Protein AF-A0A4P7XJX7-F1 (afdb_monomer_lite)

Radius of gyration: 13.04 Å; chains: 1; bounding box: 39×28×29 Å

Organism: NCBI:txid2259620

Structure (mmCIF, N/CA/C/O backbone):
data_AF-A0A4P7XJX7-F1
#
_entry.id   AF-A0A4P7XJX7-F1
#
loop_
_atom_site.group_PDB
_atom_site.id
_atom_site.type_symbol
_atom_site.label_atom_id
_atom_site.label_alt_id
_atom_site.label_comp_id
_atom_site.label_asym_id
_atom_site.label_entity_id
_atom_site.label_seq_id
_atom_site.pdbx_PDB_ins_code
_atom_site.Cartn_x
_atom_site.Cartn_y
_atom_site.Cartn_z
_atom_site.occupancy
_atom_site.B_iso_or_equiv
_atom_site.auth_seq_id
_atom_site.auth_comp_id
_atom_site.auth_asym_id
_atom_site.auth_atom_id
_atom_site.pdbx_PDB_model_num
ATOM 1 N N . MET A 1 1 ? -26.031 -1.099 -15.094 1.00 37.91 1 MET A N 1
ATOM 2 C CA . MET A 1 1 ? -24.690 -1.275 -15.690 1.00 37.91 1 MET A CA 1
ATOM 3 C C . MET A 1 1 ? -23.830 -1.952 -14.640 1.00 37.91 1 MET A C 1
ATOM 5 O O . MET A 1 1 ? -23.549 -1.332 -13.629 1.00 37.91 1 MET A O 1
ATOM 9 N N . SER A 1 2 ? -23.551 -3.247 -14.799 1.00 36.66 2 SER A N 1
ATOM 10 C CA . SER A 1 2 ? -22.814 -4.038 -13.807 1.00 36.66 2 SER A CA 1
ATOM 11 C C . SER A 1 2 ? -21.346 -3.630 -13.775 1.00 36.66 2 SER A C 1
ATOM 13 O O . SER A 1 2 ? -20.604 -3.923 -14.714 1.00 36.66 2 SER A O 1
ATOM 15 N N . THR A 1 3 ? -20.916 -2.996 -12.689 1.00 40.91 3 THR A N 1
ATOM 16 C CA . THR A 1 3 ? -19.500 -2.818 -12.372 1.00 40.91 3 THR A CA 1
ATOM 17 C C . THR A 1 3 ? -18.949 -4.195 -12.032 1.00 40.91 3 THR A C 1
ATOM 19 O O . THR A 1 3 ? -19.155 -4.737 -10.950 1.00 40.91 3 THR A O 1
ATOM 22 N N . LYS A 1 4 ? -18.327 -4.832 -13.020 1.00 41.16 4 LYS A N 1
ATOM 23 C CA . LYS A 1 4 ? -17.624 -6.095 -12.842 1.00 41.16 4 LYS A CA 1
ATOM 24 C C . LYS A 1 4 ? -16.422 -5.775 -11.955 1.00 41.16 4 LYS A C 1
ATOM 26 O O . LYS A 1 4 ? -15.416 -5.281 -12.457 1.00 41.16 4 LYS A O 1
ATOM 31 N N . LEU A 1 5 ? -16.551 -5.992 -10.643 1.00 44.38 5 LEU A N 1
ATOM 32 C CA . LEU A 1 5 ? -15.413 -6.046 -9.732 1.00 44.38 5 LEU A CA 1
ATOM 33 C C . LEU A 1 5 ? -14.488 -7.114 -10.320 1.00 44.38 5 LEU A C 1
ATOM 35 O O . LEU A 1 5 ? -14.790 -8.308 -10.277 1.00 44.38 5 LEU A O 1
ATOM 39 N N . ALA A 1 6 ? -13.440 -6.679 -11.014 1.00 48.06 6 ALA A N 1
ATOM 40 C CA . ALA A 1 6 ? -12.475 -7.579 -11.605 1.00 48.06 6 ALA A CA 1
ATOM 41 C C . ALA A 1 6 ? -11.755 -8.260 -10.440 1.00 48.06 6 ALA A C 1
ATOM 43 O O . ALA A 1 6 ? -10.820 -7.714 -9.862 1.00 48.06 6 ALA A O 1
ATOM 44 N N . LEU A 1 7 ? -12.242 -9.445 -10.071 1.00 49.31 7 LEU A N 1
ATOM 45 C CA . LEU A 1 7 ? -11.478 -10.456 -9.360 1.00 49.31 7 LEU A CA 1
ATOM 46 C C . LEU A 1 7 ? -10.241 -10.723 -10.218 1.00 49.31 7 LEU A C 1
ATOM 48 O O . LEU A 1 7 ? -10.283 -11.496 -11.175 1.00 49.31 7 LEU A O 1
ATOM 52 N N . LEU A 1 8 ? -9.176 -9.974 -9.938 1.00 52.72 8 LEU A N 1
ATOM 53 C CA . LEU A 1 8 ? -7.893 -10.127 -10.599 1.00 52.72 8 LEU A CA 1
ATOM 54 C C . LEU A 1 8 ? -7.438 -11.577 -10.383 1.00 52.72 8 LEU A C 1
ATOM 56 O O . LEU A 1 8 ? -7.472 -12.049 -9.241 1.00 52.72 8 LEU A O 1
ATOM 60 N N . PRO A 1 9 ? -7.055 -12.303 -11.448 1.00 42.97 9 PRO A N 1
ATOM 61 C CA . PRO A 1 9 ? -6.569 -13.664 -11.308 1.00 42.97 9 PRO A CA 1
ATOM 62 C C . PRO A 1 9 ? -5.353 -13.657 -10.381 1.00 42.97 9 PRO A C 1
ATOM 64 O O . PRO A 1 9 ? -4.451 -12.835 -10.535 1.00 42.97 9 PRO A O 1
ATOM 67 N N . TYR A 1 10 ? -5.352 -14.560 -9.399 1.00 46.94 10 TYR A N 1
ATOM 68 C CA . TYR A 1 10 ? -4.231 -14.766 -8.489 1.00 46.94 10 TYR A CA 1
ATOM 69 C C . TYR A 1 10 ? -3.002 -15.210 -9.299 1.00 46.94 10 TYR A C 1
ATOM 71 O O . TYR A 1 10 ? -2.845 -16.387 -9.621 1.00 46.94 10 TYR A O 1
ATOM 79 N N . ALA A 1 11 ? -2.151 -14.256 -9.678 1.00 51.56 11 ALA A N 1
ATOM 80 C CA . ALA A 1 11 ? -0.789 -14.528 -10.106 1.00 51.56 11 ALA A CA 1
ATOM 81 C C . ALA A 1 11 ? 0.036 -14.845 -8.853 1.00 51.56 11 ALA A C 1
ATOM 83 O O . ALA A 1 11 ? -0.146 -14.211 -7.813 1.00 51.56 11 ALA A O 1
ATOM 84 N N . ALA A 1 12 ? 0.920 -15.845 -8.924 1.00 51.31 12 ALA A N 1
ATOM 85 C CA . ALA A 1 12 ? 1.825 -16.139 -7.817 1.00 51.31 12 ALA A CA 1
ATOM 86 C C . ALA A 1 12 ? 2.584 -14.851 -7.435 1.00 51.31 12 ALA A C 1
ATOM 88 O O . ALA A 1 12 ? 3.111 -14.195 -8.338 1.00 51.31 12 ALA A O 1
ATOM 89 N N . PRO A 1 13 ? 2.637 -14.474 -6.141 1.00 58.19 13 PRO A N 1
ATOM 90 C CA . PRO A 1 13 ? 3.168 -13.179 -5.739 1.00 58.19 13 PRO A CA 1
ATOM 91 C C . PRO A 1 13 ? 4.615 -13.057 -6.202 1.00 58.19 13 PRO A C 1
ATOM 93 O O . PRO A 1 13 ? 5.430 -13.967 -5.984 1.00 58.19 13 PRO A O 1
ATOM 96 N N . ALA A 1 14 ? 4.943 -11.932 -6.835 1.00 64.81 14 ALA A N 1
ATOM 97 C CA . ALA A 1 14 ? 6.314 -11.658 -7.218 1.00 64.81 14 ALA A CA 1
ATOM 98 C C . ALA A 1 14 ? 7.167 -11.676 -5.943 1.00 64.81 14 ALA A C 1
ATOM 100 O O . ALA A 1 14 ? 6.841 -11.045 -4.932 1.00 64.81 14 ALA A O 1
ATOM 101 N N . ARG A 1 15 ? 8.268 -12.437 -5.946 1.00 77.94 15 ARG A N 1
ATOM 102 C CA . ARG A 1 15 ? 9.203 -12.428 -4.816 1.00 77.94 15 ARG A CA 1
ATOM 103 C C . ARG A 1 15 ? 9.980 -11.116 -4.837 1.00 77.94 15 ARG A C 1
ATOM 105 O O . ARG A 1 15 ? 11.094 -11.065 -5.342 1.00 77.94 15 ARG A O 1
ATOM 112 N N . TYR A 1 16 ? 9.387 -10.071 -4.268 1.00 84.50 16 TYR A N 1
ATOM 113 C CA . TYR A 1 16 ? 10.059 -8.796 -4.069 1.00 84.50 16 TYR A CA 1
ATOM 114 C C . TYR A 1 16 ? 11.297 -8.974 -3.190 1.00 84.50 16 TYR A C 1
ATOM 116 O O . TYR A 1 16 ? 11.242 -9.591 -2.117 1.00 84.50 16 TYR A O 1
ATOM 124 N N . SER A 1 17 ? 12.405 -8.389 -3.635 1.00 91.50 17 SER A N 1
ATOM 125 C CA . SER A 1 17 ? 13.604 -8.205 -2.826 1.00 91.50 17 SER A CA 1
ATOM 126 C C . SER A 1 17 ? 13.299 -7.362 -1.583 1.00 91.50 17 SER A C 1
ATOM 128 O O . SER A 1 17 ? 12.285 -6.662 -1.494 1.00 91.50 17 SER A O 1
ATOM 130 N N . ARG A 1 18 ? 14.205 -7.392 -0.601 1.00 92.19 18 ARG A N 1
ATOM 131 C CA . ARG A 1 18 ? 14.072 -6.582 0.619 1.00 92.19 18 ARG A CA 1
ATOM 132 C C . ARG A 1 18 ? 13.905 -5.092 0.303 1.00 92.19 18 ARG A C 1
ATOM 134 O O . ARG A 1 18 ? 13.068 -4.432 0.913 1.00 92.19 18 ARG A O 1
ATOM 141 N N . ASP A 1 19 ? 14.658 -4.584 -0.667 1.00 94.38 19 ASP A N 1
ATOM 142 C CA . ASP A 1 19 ? 14.615 -3.172 -1.047 1.00 94.38 19 ASP A CA 1
ATOM 143 C C . ASP A 1 19 ? 13.300 -2.799 -1.726 1.00 94.38 19 ASP A C 1
ATOM 145 O O . ASP A 1 19 ? 12.759 -1.720 -1.488 1.00 94.38 19 ASP A O 1
ATOM 149 N N . GLU A 1 20 ? 12.752 -3.691 -2.547 1.00 94.00 20 GLU A N 1
ATOM 150 C CA . GLU A 1 20 ? 11.445 -3.480 -3.164 1.00 94.00 20 GLU A CA 1
ATOM 151 C C . GLU A 1 20 ? 10.325 -3.483 -2.131 1.00 94.00 20 GLU A C 1
ATOM 153 O O . GLU A 1 20 ? 9.457 -2.617 -2.190 1.00 94.00 20 GLU A O 1
ATOM 158 N N . ARG A 1 21 ? 10.389 -4.367 -1.128 1.00 94.31 21 ARG A N 1
ATOM 159 C CA . ARG A 1 21 ? 9.443 -4.351 -0.003 1.00 94.31 21 ARG A CA 1
ATOM 160 C C . ARG A 1 21 ? 9.489 -3.033 0.760 1.00 94.31 21 ARG A C 1
ATOM 162 O O . ARG A 1 21 ? 8.446 -2.448 1.020 1.00 94.31 21 ARG A O 1
ATOM 169 N N . LEU A 1 22 ? 10.683 -2.501 1.033 1.00 95.75 22 LEU A N 1
ATOM 170 C CA . LEU A 1 22 ? 10.816 -1.179 1.655 1.00 95.75 22 LEU A CA 1
ATOM 171 C C . LEU A 1 22 ? 10.211 -0.068 0.786 1.00 95.75 22 LEU A C 1
ATOM 173 O O . LEU A 1 22 ? 9.645 0.890 1.313 1.00 95.75 22 LEU A O 1
ATOM 177 N N . ARG A 1 23 ? 10.319 -0.171 -0.543 1.00 96.44 23 ARG A N 1
ATOM 178 C CA . ARG A 1 23 ? 9.677 0.782 -1.457 1.00 96.44 23 ARG A CA 1
ATOM 179 C C . ARG A 1 23 ? 8.154 0.646 -1.451 1.00 96.44 23 ARG A C 1
ATOM 181 O O . ARG A 1 23 ? 7.487 1.675 -1.433 1.00 96.44 23 ARG A O 1
ATOM 188 N N . ILE A 1 24 ? 7.617 -0.571 -1.380 1.00 96.44 24 ILE A N 1
ATOM 189 C CA . ILE A 1 24 ? 6.178 -0.829 -1.209 1.00 96.44 24 ILE A CA 1
ATOM 190 C C . ILE A 1 24 ? 5.672 -0.209 0.098 1.00 96.44 24 ILE A C 1
ATOM 192 O O . ILE A 1 24 ? 4.735 0.584 0.055 1.00 96.44 24 ILE A O 1
ATOM 196 N N . THR A 1 25 ? 6.346 -0.452 1.226 1.00 96.75 25 THR A N 1
ATOM 197 C CA . THR A 1 25 ? 6.023 0.176 2.521 1.00 96.75 25 THR A CA 1
ATOM 198 C C . THR A 1 25 ? 6.009 1.701 2.431 1.00 96.75 25 THR A C 1
ATOM 200 O O . THR A 1 25 ? 5.112 2.361 2.952 1.00 96.75 25 THR A O 1
ATOM 203 N N . ARG A 1 26 ? 6.979 2.298 1.727 1.00 97.50 26 ARG A N 1
ATOM 204 C CA . ARG A 1 26 ? 7.029 3.756 1.527 1.00 97.50 26 ARG A CA 1
ATOM 205 C C . ARG A 1 26 ? 5.882 4.268 0.658 1.00 97.50 26 ARG A C 1
ATOM 207 O O . ARG A 1 26 ? 5.338 5.325 0.962 1.00 97.50 26 ARG A O 1
ATOM 214 N N . LEU A 1 27 ? 5.518 3.543 -0.401 1.00 98.12 27 LEU A N 1
ATOM 215 C CA . LEU A 1 27 ? 4.368 3.881 -1.242 1.00 98.12 27 LEU A CA 1
ATOM 216 C C . LEU A 1 27 ? 3.066 3.798 -0.442 1.00 98.12 27 LEU A C 1
ATOM 218 O O . LEU A 1 27 ? 2.306 4.761 -0.444 1.00 98.12 27 LEU A O 1
ATOM 222 N N . ALA A 1 28 ? 2.854 2.719 0.313 1.00 97.75 28 ALA A N 1
ATOM 223 C CA . ALA A 1 28 ? 1.706 2.574 1.203 1.00 97.75 28 ALA A CA 1
ATOM 224 C C . ALA A 1 28 ? 1.651 3.708 2.238 1.00 97.75 28 ALA A C 1
ATOM 226 O O . ALA A 1 28 ? 0.616 4.344 2.411 1.00 97.75 28 ALA A O 1
ATOM 227 N N . GLY A 1 29 ? 2.781 4.043 2.864 1.00 97.56 29 GLY A N 1
ATOM 228 C CA . GLY A 1 29 ? 2.873 5.179 3.781 1.00 97.56 29 GLY A CA 1
ATOM 229 C C . GLY A 1 29 ? 2.499 6.513 3.126 1.00 97.56 29 GLY A C 1
ATOM 230 O O . GLY A 1 29 ? 1.769 7.301 3.726 1.00 97.56 29 GLY A O 1
ATOM 231 N N . ALA A 1 30 ? 2.948 6.756 1.893 1.00 97.62 30 ALA A N 1
ATOM 232 C CA . ALA A 1 30 ? 2.611 7.967 1.149 1.00 97.62 30 ALA A CA 1
ATOM 233 C C . ALA A 1 30 ? 1.119 8.034 0.788 1.00 97.62 30 ALA A C 1
ATOM 235 O O . ALA A 1 30 ? 0.500 9.076 0.981 1.00 97.62 30 ALA A O 1
ATOM 236 N N . LEU A 1 31 ? 0.530 6.925 0.333 1.00 97.69 31 LEU A N 1
ATOM 237 C CA . LEU A 1 31 ? -0.903 6.834 0.035 1.00 97.69 31 LEU A CA 1
ATOM 238 C C . LEU A 1 31 ? -1.756 7.022 1.293 1.00 97.69 31 LEU A C 1
ATOM 240 O O . LEU A 1 31 ? -2.741 7.755 1.268 1.00 97.69 31 LEU A O 1
ATOM 244 N N . ARG A 1 32 ? -1.336 6.427 2.417 1.00 97.00 32 ARG A N 1
ATOM 245 C CA . ARG A 1 32 ? -1.992 6.602 3.718 1.00 97.00 32 ARG A CA 1
ATOM 246 C C . ARG A 1 32 ? -2.078 8.077 4.102 1.00 97.00 32 ARG A C 1
ATOM 248 O O . ARG A 1 32 ? -3.119 8.520 4.571 1.00 97.00 32 ARG A O 1
ATOM 255 N N . LEU A 1 33 ? -0.985 8.819 3.910 1.00 96.31 33 LEU A N 1
ATOM 256 C CA . LEU A 1 33 ? -0.937 10.256 4.180 1.00 96.31 33 LEU A CA 1
ATOM 257 C C . LEU A 1 33 ? -1.794 11.049 3.190 1.00 96.31 33 LEU A C 1
ATOM 259 O O . LEU A 1 33 ? -2.552 11.910 3.619 1.00 96.31 33 LEU A O 1
ATOM 263 N N . ALA A 1 34 ? -1.695 10.746 1.894 1.00 96.25 34 ALA A N 1
ATOM 264 C CA . ALA A 1 34 ? -2.430 11.451 0.847 1.00 96.25 34 ALA A CA 1
ATOM 265 C C . ALA A 1 34 ? -3.953 11.359 1.034 1.00 96.25 34 ALA A C 1
ATOM 267 O O . ALA A 1 34 ? -4.648 12.352 0.855 1.00 96.25 34 ALA A O 1
ATOM 268 N N . LEU A 1 35 ? -4.453 10.193 1.452 1.00 94.75 35 LEU A N 1
ATOM 269 C CA . LEU A 1 35 ? -5.884 9.935 1.648 1.00 94.75 35 LEU A CA 1
ATOM 270 C C . LEU A 1 35 ? -6.355 10.086 3.095 1.00 94.75 35 LEU A C 1
ATOM 272 O O . LEU A 1 35 ? -7.476 9.703 3.419 1.00 94.75 35 LEU A O 1
ATOM 276 N N . ASN A 1 36 ? -5.501 10.604 3.980 1.00 95.06 36 ASN A N 1
ATOM 277 C CA . ASN A 1 36 ? -5.795 10.741 5.405 1.00 95.06 36 ASN A CA 1
ATOM 278 C C . ASN A 1 36 ? -6.355 9.443 6.038 1.00 95.06 36 ASN A C 1
ATOM 280 O O . ASN A 1 36 ? -7.296 9.455 6.837 1.00 95.06 36 ASN A O 1
ATOM 284 N N . ILE A 1 37 ? -5.788 8.292 5.660 1.00 93.25 37 ILE A N 1
ATOM 285 C CA . ILE A 1 37 ? -6.198 6.992 6.196 1.00 93.25 37 ILE A CA 1
ATOM 286 C C . ILE A 1 37 ? -5.706 6.889 7.639 1.00 93.25 37 ILE A C 1
ATOM 288 O O . ILE A 1 37 ? -4.504 6.817 7.928 1.00 93.25 37 ILE A O 1
ATOM 292 N N . HIS A 1 38 ? -6.664 6.846 8.558 1.00 92.06 38 HIS A 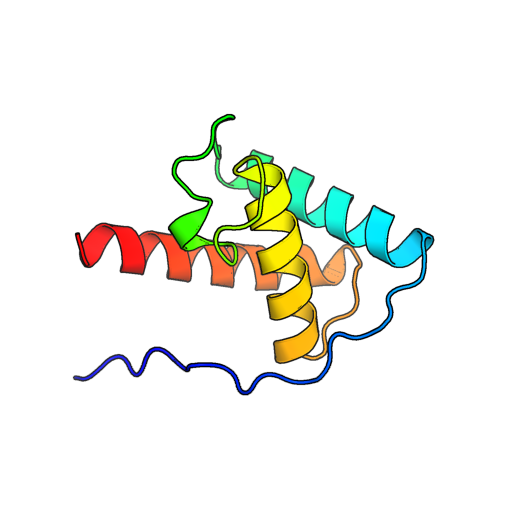N 1
ATOM 293 C CA . HIS A 1 38 ? -6.389 6.801 9.983 1.00 92.06 38 HIS A CA 1
ATOM 294 C C . HIS A 1 38 ? -5.730 5.471 10.396 1.00 92.06 38 HIS A C 1
ATOM 296 O O . HIS A 1 38 ? -5.970 4.422 9.777 1.00 92.06 38 HIS A O 1
ATOM 302 N N . PRO A 1 39 ? -4.907 5.481 11.464 1.00 92.25 39 PRO A N 1
ATOM 303 C CA . PRO A 1 39 ? -4.508 4.256 12.151 1.00 92.25 39 PRO A CA 1
ATOM 304 C C . PRO A 1 39 ? -5.732 3.426 12.575 1.00 92.25 39 PRO A C 1
ATOM 306 O O . PRO A 1 39 ? -6.810 3.970 12.794 1.00 92.25 39 PRO A O 1
ATOM 309 N N . GLY A 1 40 ? -5.560 2.112 12.719 1.00 94.81 40 GLY A N 1
ATOM 310 C CA . GLY A 1 40 ? -6.640 1.182 13.072 1.00 94.81 40 GLY A CA 1
ATOM 311 C C . GLY A 1 40 ? -6.679 -0.018 12.131 1.00 94.81 40 GLY A C 1
ATOM 312 O O . GLY A 1 40 ? -5.696 -0.281 11.443 1.00 94.81 40 GLY A O 1
ATOM 313 N N . ASN A 1 41 ? -7.796 -0.743 12.106 1.00 94.94 41 ASN A N 1
ATOM 314 C CA . ASN A 1 41 ? -7.973 -1.982 11.333 1.00 94.94 41 ASN A CA 1
ATOM 315 C C . ASN A 1 41 ? -9.263 -2.026 10.487 1.00 94.94 41 ASN A C 1
ATOM 317 O O . ASN A 1 41 ? -9.554 -3.046 9.868 1.00 94.94 41 ASN A O 1
ATOM 321 N N . GLY A 1 42 ? -10.034 -0.936 10.430 1.00 92.12 42 GLY A N 1
ATOM 322 C CA . GLY A 1 42 ? -11.321 -0.896 9.723 1.00 92.12 42 GLY A CA 1
ATOM 323 C C . GLY A 1 42 ? -11.244 -1.125 8.206 1.00 92.12 42 GLY A C 1
ATOM 324 O O . GLY A 1 42 ? -12.258 -1.449 7.597 1.00 92.12 42 GLY A O 1
ATOM 325 N N . LEU A 1 43 ? -10.062 -0.990 7.596 1.00 93.00 43 LEU A N 1
ATOM 326 C CA . LEU A 1 43 ? -9.835 -1.227 6.167 1.00 93.00 43 LEU A CA 1
ATOM 327 C C . LEU A 1 43 ? -9.163 -2.573 5.876 1.00 93.00 43 LEU A C 1
ATOM 329 O O . LEU A 1 43 ? -8.904 -2.873 4.715 1.00 93.00 43 LEU A O 1
ATOM 333 N N . VAL A 1 44 ? -8.887 -3.402 6.889 1.00 94.56 44 VAL A N 1
ATOM 334 C CA . VAL A 1 44 ? -8.209 -4.696 6.693 1.00 94.56 44 VAL A CA 1
ATOM 335 C C . VAL A 1 44 ? -8.999 -5.603 5.750 1.00 94.56 44 VAL A C 1
ATOM 337 O O . VAL A 1 44 ? -8.445 -6.098 4.775 1.00 94.56 44 VAL A O 1
ATOM 340 N N . MET A 1 45 ? -10.310 -5.734 5.966 1.00 91.50 45 MET A N 1
ATOM 341 C CA . MET A 1 45 ? -11.188 -6.524 5.089 1.00 91.50 45 MET A CA 1
ATOM 342 C C . MET A 1 45 ? -11.471 -5.856 3.737 1.00 91.50 45 MET A C 1
ATOM 344 O O . MET A 1 45 ? -12.020 -6.488 2.842 1.00 91.50 45 MET A O 1
ATOM 348 N N . VAL A 1 46 ? -11.131 -4.573 3.599 1.00 91.69 46 VAL A N 1
ATOM 349 C CA . VAL A 1 46 ? -11.428 -3.761 2.413 1.00 91.69 46 VAL A CA 1
ATOM 350 C C . VAL A 1 46 ? -10.248 -3.775 1.447 1.00 91.69 46 VAL A C 1
ATOM 352 O O . VAL A 1 46 ? -10.431 -3.962 0.250 1.00 91.69 46 VAL A O 1
ATOM 355 N N . LEU A 1 47 ? -9.036 -3.575 1.966 1.00 92.69 47 LEU A N 1
ATOM 356 C CA . LEU A 1 47 ? -7.802 -3.434 1.190 1.00 92.69 47 LEU A CA 1
ATOM 357 C C . LEU A 1 47 ? -6.939 -4.703 1.210 1.00 92.69 47 LEU A C 1
ATOM 359 O O . LEU A 1 47 ? -6.258 -5.001 0.228 1.00 92.69 47 LEU A O 1
ATOM 363 N N . GLY A 1 48 ? -6.951 -5.431 2.327 1.00 89.62 48 GLY A N 1
ATOM 364 C CA . GLY A 1 48 ? -6.113 -6.601 2.560 1.00 89.62 48 GLY A CA 1
ATOM 365 C C . GLY A 1 48 ? -6.777 -7.922 2.174 1.00 89.62 48 GLY A C 1
ATOM 366 O O . GLY A 1 48 ? -7.755 -7.972 1.425 1.00 89.62 48 GLY A O 1
ATOM 367 N N . HIS A 1 49 ? -6.221 -9.011 2.698 1.00 88.81 49 HIS A N 1
ATOM 368 C CA . HIS A 1 49 ? -6.789 -10.359 2.637 1.00 88.81 49 HIS A CA 1
ATOM 369 C C . HIS A 1 49 ? -7.474 -10.779 3.946 1.00 88.81 49 HIS A C 1
ATOM 371 O O . HIS A 1 49 ? -8.009 -11.883 4.021 1.00 88.81 49 HIS A O 1
ATOM 377 N N . GLY A 1 50 ? -7.433 -9.938 4.985 1.00 87.19 50 GLY A N 1
ATOM 378 C CA . GLY A 1 50 ? -8.001 -10.230 6.303 1.00 87.19 50 GLY A CA 1
ATOM 379 C C . GLY A 1 50 ? -6.991 -10.757 7.329 1.00 87.19 50 GLY A C 1
ATOM 380 O O . GLY A 1 50 ? -7.356 -10.973 8.481 1.00 87.19 50 GLY A O 1
ATOM 381 N N . GLY A 1 51 ? -5.732 -10.969 6.932 1.00 90.00 51 GLY A N 1
ATOM 382 C CA . GLY A 1 51 ? -4.653 -11.440 7.814 1.00 90.00 51 GLY A CA 1
ATOM 383 C C . GLY A 1 51 ? -3.762 -10.322 8.363 1.00 90.00 51 GLY A C 1
ATOM 384 O O . GLY A 1 51 ? -2.903 -10.566 9.208 1.00 90.00 51 GLY A O 1
ATOM 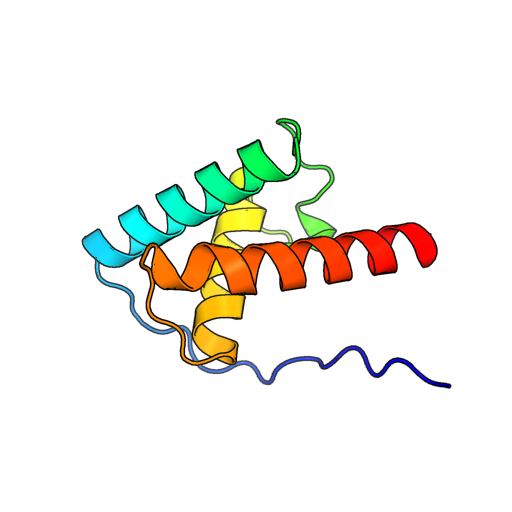385 N N . GLU A 1 52 ? -3.941 -9.105 7.861 1.00 95.44 52 GLU A N 1
ATOM 386 C CA . GLU A 1 52 ? -3.152 -7.934 8.210 1.00 95.44 52 GLU A CA 1
ATOM 387 C C . GLU A 1 52 ? -3.572 -7.369 9.569 1.00 95.44 52 GLU A C 1
ATOM 389 O O . GLU A 1 52 ? -4.749 -7.349 9.929 1.00 95.44 52 GLU A O 1
ATOM 394 N N . LYS A 1 53 ? -2.610 -6.866 10.345 1.00 95.00 53 LYS A N 1
ATOM 395 C CA . LYS A 1 53 ? -2.876 -6.402 11.716 1.00 95.00 53 LYS A CA 1
ATOM 396 C C . LYS A 1 53 ? -3.540 -5.031 11.763 1.00 95.00 53 LYS A C 1
ATOM 398 O O . LYS A 1 53 ? -4.137 -4.667 12.774 1.00 95.00 53 LYS A O 1
ATOM 403 N N . ASN A 1 54 ? -3.367 -4.228 10.716 1.00 96.00 54 ASN A N 1
ATOM 404 C CA . ASN A 1 54 ? -3.823 -2.845 10.666 1.00 96.00 54 ASN A CA 1
ATOM 405 C C . ASN A 1 54 ? -3.974 -2.347 9.218 1.00 96.00 54 ASN A C 1
ATOM 407 O O . ASN A 1 54 ? -3.542 -2.991 8.263 1.00 96.00 54 ASN A O 1
ATOM 411 N N . ASN A 1 55 ? -4.558 -1.159 9.071 1.00 96.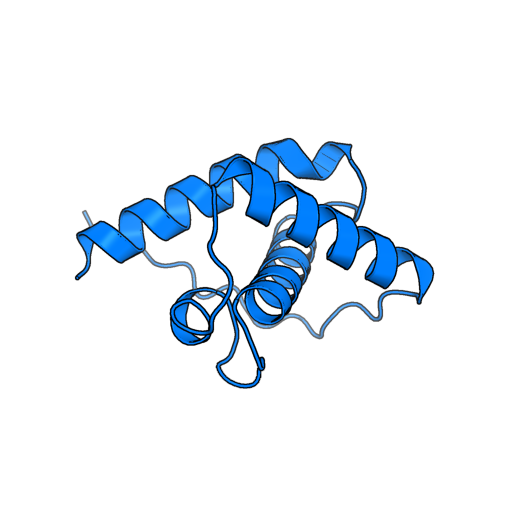06 55 ASN A N 1
ATOM 412 C CA . ASN A 1 55 ? -4.807 -0.493 7.795 1.00 96.06 55 ASN A CA 1
ATOM 413 C C . ASN A 1 55 ? -3.529 -0.265 6.977 1.00 96.06 55 ASN A C 1
ATOM 415 O O . ASN A 1 55 ? -3.603 -0.267 5.754 1.00 96.06 55 ASN A O 1
ATOM 419 N N . LEU A 1 56 ? -2.371 -0.050 7.618 1.00 97.12 56 LEU A N 1
ATOM 420 C CA . LEU A 1 56 ? -1.113 0.146 6.896 1.00 97.12 56 LEU A CA 1
ATOM 421 C C . LEU A 1 56 ? -0.639 -1.168 6.268 1.00 97.12 56 LEU A C 1
ATOM 423 O O . LEU A 1 56 ? -0.338 -1.173 5.084 1.00 97.12 56 LEU A O 1
ATOM 427 N N . GLU A 1 57 ? -0.640 -2.273 7.014 1.00 96.44 57 GLU A N 1
ATOM 428 C CA . GLU A 1 57 ? -0.302 -3.602 6.473 1.00 96.44 57 GLU A CA 1
ATOM 429 C C . GLU A 1 57 ? -1.286 -4.031 5.365 1.00 96.44 57 GLU A C 1
ATOM 431 O O . GLU A 1 57 ? -0.886 -4.570 4.329 1.00 96.44 57 GLU A O 1
ATOM 436 N N . ALA A 1 58 ? -2.578 -3.731 5.535 1.00 96.88 58 ALA A N 1
ATOM 437 C CA . ALA A 1 58 ? -3.590 -3.955 4.501 1.00 96.88 58 ALA A CA 1
ATOM 438 C C . ALA A 1 58 ? -3.317 -3.116 3.244 1.00 96.88 58 ALA A C 1
ATOM 440 O O . ALA A 1 58 ? -3.446 -3.602 2.122 1.00 96.88 58 ALA A O 1
ATOM 441 N N . LEU A 1 59 ? -2.880 -1.870 3.422 1.00 97.12 59 LEU A N 1
ATOM 442 C CA . LEU A 1 59 ? -2.516 -0.991 2.321 1.00 97.12 59 LEU A CA 1
ATOM 443 C C . LEU A 1 59 ? -1.215 -1.426 1.631 1.00 97.12 59 LEU A C 1
ATOM 445 O O . LEU A 1 59 ? -1.127 -1.330 0.413 1.00 97.12 59 LEU A O 1
ATOM 449 N N . GLU A 1 60 ? -0.223 -1.941 2.359 1.00 97.06 60 GLU A N 1
ATOM 450 C CA . GLU A 1 60 ? 0.979 -2.550 1.767 1.00 97.06 60 GLU A CA 1
ATOM 451 C C . GLU A 1 60 ? 0.617 -3.733 0.872 1.00 97.06 60 GLU A C 1
ATOM 453 O O . GLU A 1 60 ? 1.094 -3.830 -0.260 1.00 97.06 60 GLU A O 1
ATOM 458 N N . THR A 1 61 ? -0.282 -4.586 1.359 1.00 95.75 61 THR A N 1
ATOM 459 C CA . THR A 1 61 ? -0.813 -5.722 0.607 1.00 95.75 61 THR A CA 1
ATOM 460 C C . THR A 1 61 ? -1.547 -5.267 -0.652 1.00 95.75 61 THR A C 1
ATOM 462 O O . THR A 1 61 ? -1.320 -5.806 -1.738 1.00 95.75 61 THR A O 1
ATOM 465 N N . TRP A 1 62 ? -2.398 -4.248 -0.529 1.00 96.75 62 TRP A N 1
ATOM 466 C CA . TRP A 1 62 ? -3.097 -3.658 -1.665 1.00 96.75 62 TRP A CA 1
ATOM 467 C C . TRP A 1 62 ? -2.118 -3.068 -2.689 1.00 96.75 62 TRP A C 1
ATOM 469 O O . TRP A 1 62 ? -2.216 -3.378 -3.872 1.00 96.75 62 TRP A O 1
ATOM 479 N N . VAL A 1 63 ? -1.120 -2.292 -2.246 1.00 97.00 63 VAL A N 1
ATOM 480 C CA . VAL A 1 63 ? -0.091 -1.708 -3.122 1.00 97.00 63 VAL A CA 1
ATOM 481 C C . VAL A 1 63 ? 0.663 -2.799 -3.865 1.00 97.00 63 VAL A C 1
ATOM 483 O O . VAL A 1 63 ? 0.840 -2.685 -5.075 1.00 97.00 63 VAL A O 1
ATOM 486 N N . GLN A 1 64 ? 1.084 -3.858 -3.171 1.00 95.69 64 GLN A N 1
ATOM 487 C CA . GLN A 1 64 ? 1.779 -4.976 -3.798 1.00 95.69 64 GLN A CA 1
ATOM 488 C C . GLN A 1 64 ? 0.949 -5.564 -4.948 1.00 95.69 64 GLN A C 1
ATOM 490 O O . GLN A 1 64 ? 1.424 -5.645 -6.080 1.00 95.69 64 GLN A O 1
ATOM 495 N N . ARG A 1 65 ? -0.315 -5.905 -4.679 1.00 94.31 65 ARG A N 1
ATOM 496 C CA . ARG A 1 65 ? -1.226 -6.493 -5.672 1.00 94.31 65 ARG A CA 1
ATOM 497 C C . ARG A 1 65 ? -1.509 -5.547 -6.832 1.00 94.31 65 ARG A C 1
ATOM 499 O O . ARG A 1 65 ? -1.561 -5.980 -7.979 1.00 94.31 65 ARG A O 1
ATOM 506 N N . SER A 1 66 ? -1.684 -4.260 -6.548 1.00 95.06 66 SER A N 1
ATOM 507 C CA . SER A 1 66 ? -1.945 -3.244 -7.566 1.00 95.06 66 SER A CA 1
ATOM 508 C C . SER A 1 66 ? -0.741 -3.021 -8.478 1.00 95.06 66 SER A C 1
ATOM 510 O O . SER A 1 66 ? -0.927 -2.842 -9.682 1.00 95.06 66 SER A O 1
ATOM 512 N N . LEU A 1 67 ? 0.481 -3.071 -7.932 1.00 94.62 67 LEU A N 1
ATOM 513 C CA . LEU A 1 67 ? 1.713 -3.024 -8.718 1.00 94.62 67 LEU A CA 1
ATOM 514 C C . LEU A 1 67 ? 1.841 -4.255 -9.621 1.00 94.62 67 LEU A C 1
ATOM 516 O O . LEU A 1 67 ? 2.112 -4.105 -10.810 1.00 94.62 67 LEU A O 1
ATOM 520 N N . GLU A 1 68 ? 1.598 -5.453 -9.084 1.00 92.19 68 GLU A N 1
ATOM 521 C CA . GLU A 1 68 ? 1.628 -6.707 -9.848 1.00 92.19 68 GLU A CA 1
ATOM 522 C C . GLU A 1 68 ? 0.590 -6.702 -10.983 1.00 92.19 68 GLU A C 1
ATOM 524 O O . GLU A 1 68 ? 0.928 -6.976 -12.134 1.00 92.19 68 GLU A O 1
ATOM 529 N N . ALA A 1 69 ? -0.657 -6.320 -10.692 1.00 90.62 69 ALA A N 1
ATOM 530 C CA . ALA A 1 69 ? -1.753 -6.347 -11.659 1.00 90.62 69 ALA A CA 1
ATOM 531 C C . ALA A 1 69 ? -1.577 -5.362 -12.823 1.00 90.62 69 ALA A C 1
ATOM 533 O O . ALA A 1 69 ? -2.065 -5.611 -13.923 1.00 90.62 69 ALA A O 1
ATOM 534 N N . GLN A 1 70 ? -0.887 -4.246 -12.585 1.00 91.81 70 GLN A N 1
ATOM 535 C CA . GLN A 1 70 ? -0.619 -3.218 -13.594 1.00 91.81 70 GLN A CA 1
ATOM 536 C C . GLN A 1 70 ? 0.798 -3.309 -14.175 1.00 91.81 70 GLN A C 1
ATOM 538 O O . GLN A 1 70 ? 1.185 -2.444 -14.959 1.00 91.81 70 GLN A O 1
ATOM 543 N N . ALA A 1 71 ? 1.581 -4.322 -13.782 1.00 91.38 71 ALA A N 1
ATOM 544 C CA . ALA A 1 71 ? 2.997 -4.453 -14.125 1.00 91.38 71 ALA A CA 1
ATOM 545 C C . ALA A 1 71 ? 3.813 -3.171 -13.837 1.00 91.38 71 ALA A C 1
ATOM 547 O O . ALA A 1 71 ? 4.703 -2.786 -14.598 1.00 91.38 71 ALA A O 1
ATOM 548 N N . LEU A 1 72 ? 3.501 -2.493 -12.728 1.00 92.31 72 LEU A N 1
ATOM 549 C CA . LEU A 1 72 ? 4.149 -1.251 -12.318 1.00 92.31 72 LEU A CA 1
ATOM 550 C C . LEU A 1 72 ? 5.367 -1.524 -11.422 1.00 92.31 72 LEU A C 1
ATOM 552 O O . LEU A 1 72 ? 5.331 -2.403 -10.556 1.00 92.31 72 LEU A O 1
ATOM 556 N N . PRO A 1 73 ? 6.447 -0.734 -11.548 1.00 93.12 73 PRO A N 1
ATOM 557 C CA . PRO A 1 73 ? 7.598 -0.862 -10.665 1.00 93.12 73 PRO A CA 1
ATOM 558 C C . PRO A 1 73 ? 7.294 -0.300 -9.262 1.00 93.12 73 PRO A C 1
ATOM 560 O O . PRO A 1 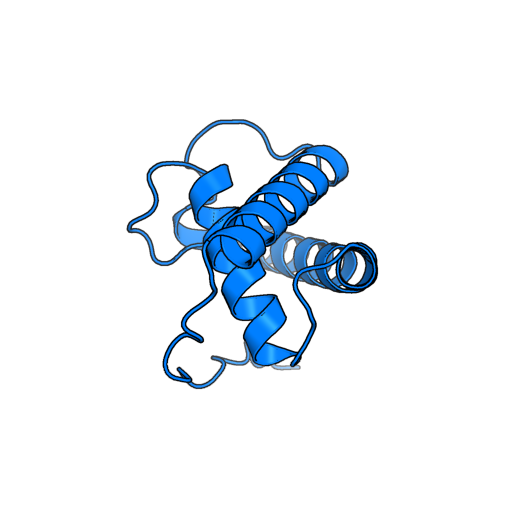73 ? 6.581 0.696 -9.135 1.00 93.12 73 PRO A O 1
ATOM 563 N N . PRO A 1 74 ? 7.887 -0.835 -8.182 1.00 92.88 74 PRO A N 1
ATOM 564 C CA . PRO A 1 74 ? 7.735 -0.286 -6.834 1.00 92.88 74 PRO A CA 1
ATOM 565 C C . PRO A 1 74 ? 8.610 0.967 -6.665 1.00 92.88 74 PRO A C 1
ATOM 567 O O . PRO A 1 74 ? 9.635 0.942 -5.986 1.00 92.88 74 PRO A O 1
ATOM 570 N N . ASN A 1 75 ? 8.265 2.066 -7.336 1.00 93.94 75 ASN A N 1
ATOM 571 C CA . ASN A 1 75 ? 8.976 3.341 -7.264 1.00 93.94 75 ASN A CA 1
ATOM 572 C C . ASN A 1 75 ? 7.997 4.531 -7.291 1.00 93.94 75 ASN A C 1
ATOM 574 O O . ASN A 1 75 ? 6.785 4.361 -7.381 1.00 93.94 75 ASN A O 1
ATOM 578 N N . ARG A 1 76 ? 8.529 5.757 -7.199 1.00 92.19 76 ARG A N 1
ATOM 579 C CA . ARG A 1 76 ? 7.724 6.987 -7.107 1.00 92.19 76 ARG A CA 1
ATOM 580 C C . ARG A 1 76 ? 6.799 7.210 -8.311 1.00 92.19 76 ARG A C 1
ATOM 582 O O . ARG A 1 76 ? 5.746 7.811 -8.124 1.00 92.19 76 ARG A O 1
ATOM 589 N N . ALA A 1 77 ? 7.159 6.742 -9.509 1.00 94.12 77 ALA A N 1
ATOM 590 C CA . ALA A 1 77 ? 6.327 6.921 -10.702 1.00 94.12 77 ALA A CA 1
ATOM 591 C C . ALA A 1 77 ? 4.967 6.217 -10.563 1.00 94.12 77 ALA A C 1
ATOM 593 O O . ALA A 1 77 ? 3.972 6.684 -11.107 1.00 94.12 77 ALA A O 1
ATOM 594 N N . SER A 1 78 ? 4.909 5.155 -9.758 1.00 96.44 78 SER A N 1
ATOM 595 C CA . SER A 1 78 ? 3.685 4.397 -9.497 1.00 96.44 78 SER A CA 1
ATOM 596 C C . SER A 1 78 ? 2.756 5.061 -8.481 1.00 96.44 78 SER A C 1
ATOM 598 O O . SER A 1 78 ? 1.628 4.618 -8.320 1.00 96.44 78 SER A O 1
ATOM 600 N N . LEU A 1 79 ? 3.177 6.132 -7.797 1.00 95.56 79 LEU A N 1
ATOM 601 C CA . LEU A 1 79 ? 2.358 6.761 -6.756 1.00 95.56 79 LEU A CA 1
ATOM 602 C C . LEU A 1 79 ? 1.060 7.351 -7.318 1.00 95.56 79 LEU A C 1
ATOM 604 O O . LEU A 1 79 ? 0.003 7.125 -6.747 1.00 95.56 79 LEU A O 1
ATOM 608 N N . GLN A 1 80 ? 1.137 8.075 -8.436 1.00 94.88 80 GLN A N 1
ATOM 609 C CA . GLN A 1 80 ? -0.028 8.700 -9.072 1.00 94.88 80 GLN A CA 1
ATOM 610 C C . GLN A 1 80 ? -1.083 7.679 -9.540 1.00 94.88 80 GLN A C 1
ATOM 612 O O . GLN A 1 80 ? -2.237 7.814 -9.135 1.00 94.88 80 GLN A O 1
ATOM 617 N N . PRO A 1 81 ? -0.737 6.631 -10.320 1.00 95.75 81 PRO A N 1
ATOM 618 C CA . PRO A 1 81 ? -1.731 5.632 -10.714 1.00 95.75 81 PRO A CA 1
ATOM 619 C C . PRO A 1 81 ? -2.291 4.856 -9.514 1.00 95.75 81 PRO A C 1
ATOM 621 O O . PRO A 1 81 ? -3.492 4.601 -9.468 1.00 95.75 81 PRO A O 1
ATOM 624 N N . LEU A 1 82 ? -1.461 4.537 -8.512 1.00 97.31 82 LEU A N 1
ATOM 625 C CA . LEU A 1 82 ? -1.936 3.880 -7.291 1.00 97.31 82 LEU A CA 1
ATOM 626 C C . LEU A 1 82 ? -2.904 4.765 -6.495 1.00 97.31 82 LEU A C 1
ATOM 628 O O . LEU A 1 82 ? -3.891 4.254 -5.980 1.00 97.31 82 LEU A O 1
ATOM 632 N N . LEU A 1 83 ? -2.652 6.073 -6.404 1.00 97.31 83 LEU A N 1
ATOM 633 C CA . LEU A 1 83 ? -3.540 7.007 -5.713 1.00 97.31 83 LEU A CA 1
ATOM 634 C C . LEU A 1 83 ? -4.917 7.051 -6.380 1.00 97.31 83 LEU A C 1
ATOM 636 O O . LEU A 1 83 ? -5.917 6.788 -5.718 1.00 97.31 83 LEU A O 1
ATOM 640 N N . ALA A 1 84 ? -4.957 7.279 -7.695 1.00 95.62 84 ALA A N 1
ATOM 641 C CA . ALA A 1 84 ? -6.208 7.345 -8.449 1.00 95.62 84 ALA A CA 1
ATOM 642 C C . ALA A 1 84 ? -7.017 6.038 -8.350 1.00 95.62 84 ALA A C 1
ATOM 644 O O . ALA A 1 84 ? -8.240 6.050 -8.184 1.00 95.62 84 ALA A O 1
ATOM 645 N N . GLN A 1 85 ? -6.333 4.892 -8.418 1.00 96.25 85 GLN A N 1
ATOM 646 C CA . GLN A 1 85 ? -6.974 3.589 -8.274 1.00 96.25 85 GLN A CA 1
ATOM 647 C C . GLN A 1 85 ? -7.521 3.377 -6.856 1.00 96.25 85 GLN A C 1
ATOM 649 O O . GLN A 1 85 ? -8.628 2.860 -6.705 1.00 96.25 85 GLN A O 1
ATOM 654 N N . LEU A 1 86 ? -6.772 3.774 -5.825 1.00 96.38 86 LEU A N 1
ATOM 655 C CA . LEU A 1 86 ? -7.181 3.623 -4.431 1.00 96.38 86 LEU A CA 1
ATOM 656 C C . LEU A 1 86 ? -8.378 4.514 -4.088 1.00 96.38 86 LEU A C 1
ATOM 658 O O . LEU A 1 86 ? -9.322 4.038 -3.465 1.00 96.38 86 LEU A O 1
ATOM 662 N N . GLU A 1 87 ? -8.366 5.773 -4.530 1.00 95.31 87 GLU A N 1
ATOM 663 C CA . GLU A 1 87 ? -9.491 6.705 -4.380 1.00 95.31 87 GLU A CA 1
ATOM 664 C C . GLU A 1 87 ? -10.757 6.143 -5.015 1.00 95.31 87 GLU A C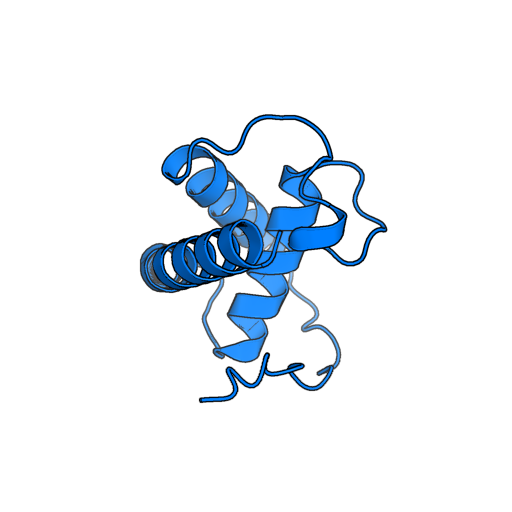 1
ATOM 666 O O . GLU A 1 87 ? -11.803 6.065 -4.370 1.00 95.31 87 GLU A O 1
ATOM 671 N N . THR A 1 88 ? -10.641 5.678 -6.262 1.00 93.50 88 THR A N 1
ATOM 672 C CA . THR A 1 88 ? -11.753 5.051 -6.978 1.00 93.50 88 THR A CA 1
ATOM 673 C C . THR A 1 88 ? -12.274 3.847 -6.200 1.00 93.50 88 THR A C 1
ATOM 675 O O . THR A 1 88 ? -13.479 3.721 -5.997 1.00 93.50 88 THR A O 1
ATOM 678 N N . TYR A 1 89 ? -11.380 2.976 -5.734 1.00 93.12 89 TYR A N 1
ATOM 679 C CA . TYR A 1 89 ? -11.746 1.764 -5.009 1.00 93.12 89 TYR A CA 1
ATOM 680 C C . TYR A 1 89 ? -12.479 2.063 -3.693 1.00 93.12 89 TYR A C 1
ATOM 682 O O . TYR A 1 89 ? -13.544 1.502 -3.442 1.00 93.12 89 TYR A O 1
ATOM 690 N N . LEU A 1 90 ? -11.945 2.976 -2.875 1.00 92.38 90 LEU A N 1
ATOM 691 C CA . LEU A 1 90 ? -12.549 3.357 -1.596 1.00 92.38 90 LEU A CA 1
ATOM 692 C C . LEU A 1 90 ? -13.890 4.078 -1.779 1.00 92.38 90 LEU A C 1
ATOM 694 O O . LEU A 1 90 ? -14.813 3.820 -1.012 1.00 92.38 90 LEU A O 1
ATOM 698 N N . THR A 1 91 ? -14.021 4.908 -2.818 1.00 92.38 91 THR A N 1
ATOM 699 C CA . THR A 1 91 ? -15.282 5.595 -3.145 1.00 92.38 91 THR A CA 1
ATOM 700 C C . THR A 1 91 ? -16.386 4.600 -3.505 1.00 92.38 91 THR A C 1
ATOM 702 O O . THR A 1 91 ? -17.511 4.728 -3.031 1.00 92.38 91 THR A O 1
ATOM 705 N N . HIS A 1 92 ? -16.075 3.580 -4.313 1.00 90.12 92 HIS A N 1
ATOM 706 C CA . HIS A 1 92 ? -17.051 2.539 -4.653 1.00 90.12 92 HIS A CA 1
ATOM 707 C C . HIS A 1 92 ? -17.434 1.710 -3.427 1.00 90.12 92 HIS A C 1
ATOM 709 O O . HIS A 1 92 ? -18.613 1.477 -3.194 1.00 90.12 92 HIS A O 1
ATOM 715 N N . TRP A 1 93 ? -16.454 1.319 -2.610 1.00 88.31 93 TRP A N 1
ATOM 716 C CA . TRP A 1 93 ? -16.729 0.580 -1.381 1.00 88.31 93 TRP A CA 1
ATOM 717 C C . TRP A 1 93 ? -17.620 1.357 -0.405 1.00 88.31 93 TRP A C 1
ATOM 719 O O . TRP A 1 93 ? -18.463 0.756 0.252 1.00 88.31 93 TRP A O 1
ATOM 729 N N . GLU A 1 94 ? -17.440 2.674 -0.290 1.00 85.12 94 GLU A N 1
ATOM 730 C CA . GLU A 1 94 ? -18.291 3.510 0.558 1.00 85.12 94 GLU A CA 1
ATOM 731 C C . GLU A 1 94 ? -19.719 3.625 0.011 1.00 85.12 94 GLU A C 1
ATOM 733 O O . GLU A 1 94 ? -20.662 3.605 0.795 1.00 85.12 94 GLU A O 1
ATOM 738 N N . ALA A 1 95 ? -19.884 3.693 -1.313 1.00 85.88 95 ALA A N 1
ATOM 739 C CA . ALA A 1 95 ? -21.196 3.736 -1.957 1.00 85.88 95 ALA A CA 1
ATOM 740 C C . ALA A 1 95 ? -21.961 2.399 -1.897 1.00 85.88 95 ALA A C 1
ATOM 742 O O . ALA A 1 95 ? -23.189 2.406 -1.919 1.00 85.88 95 ALA A O 1
ATOM 743 N N . ASP A 1 96 ? -21.247 1.271 -1.830 1.00 76.50 96 ASP A N 1
ATOM 744 C CA . ASP A 1 96 ? -21.822 -0.079 -1.740 1.00 76.50 96 ASP A CA 1
ATOM 745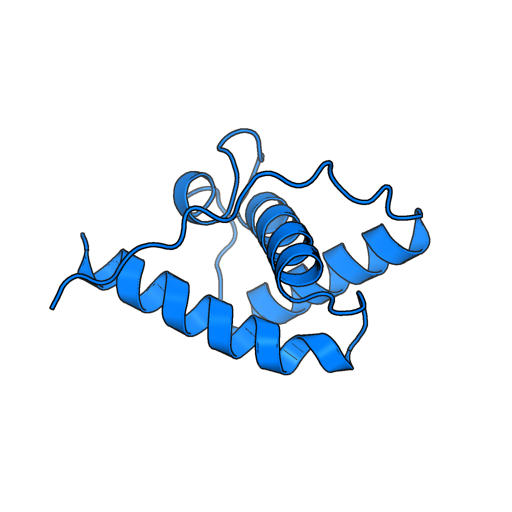 C C . ASP A 1 96 ? -22.213 -0.487 -0.297 1.00 76.50 96 ASP A C 1
ATOM 747 O O . ASP A 1 96 ? -22.706 -1.601 -0.089 1.00 76.50 96 ASP A O 1
ATOM 751 N N . LYS A 1 97 ? -21.984 0.378 0.703 1.00 58.88 97 LYS A N 1
ATOM 752 C CA . LYS A 1 97 ? -22.454 0.195 2.089 1.00 58.88 97 LYS A CA 1
ATOM 753 C C . LYS A 1 97 ? -23.899 0.633 2.287 1.00 58.88 97 LYS A C 1
ATOM 755 O O . LYS A 1 97 ? -24.581 -0.054 3.080 1.00 58.88 97 LYS A O 1
#

pLDDT: mean 86.63, std 17.03, range [36.66, 98.12]

Foldseek 3Di:
DDPPPPPDPDDPQDPDDPVLLVLLLVLLVVLCVVVVPDWAAPCCVQQAPNPDPIPSSSSSRNSSVVCVSVVHGSHPVCSVVSNVVVVVSVVVVVVVD

Secondary structure (DSSP, 8-state):
----------PPPP---HHHHHHHHHHHHHHHHHTT--SSSTTHHHHS-S--SSHHHHHHHHHHHHHHHTT--SSGGGHHHHHHHHHHHHHHHHHT-

Sequence (97 aa):
MSTKLALLPYAAPARYSRDERLRITRLAGALRLALNIHPGNGLVMVLGHGGEKNNLEALETWVQRSLEAQALPPNRASLQPLLAQLETYLTHWEADK